Protein AF-A0A699JS81-F1 (afdb_monomer)

Secondary structure (DSSP, 8-state):
-----SEEEEETTEEEEETT---HHHHHHHHHHHHTT--THHHHHH-TTEEEEET--GGGS--SEE---SSTT-B-HHHHHHHHHHT--EE---SSS-B-HHHHHHHHHTT--

Sequence (113 aa):
RDNLCKQMSTYSKGYLVDEDRFDYMKLSFLGDIKAHYRTLRDYTKTYAHAKYYDEAKTWNERCDVAFPCASQNEIDHDDAINLVNSGCHILVEGSNMPCTPEAMDVLKRGPMF

Solvent-accessible surface area (backbone atoms only — not comparable to full-atom values): 6368 Å² total; per-residue (Å²): 142,81,94,58,60,46,64,48,73,74,54,102,53,25,27,41,36,27,82,86,38,67,49,72,68,57,51,51,50,52,48,52,32,58,76,65,75,51,58,74,72,60,50,38,76,76,38,79,69,34,47,73,43,72,81,43,78,66,38,74,50,77,37,58,63,46,66,48,54,77,40,60,53,69,32,40,50,68,42,30,50,33,29,52,74,31,54,31,36,35,64,47,79,66,29,76,58,18,50,30,74,62,11,47,56,46,39,70,70,43,89,44,90

Nearest PDB structures (foldseek):
  2bma-assembly1_B  TM=9.408E-01  e=4.495E-11  Plasmodium falciparum
  4bht-assembly1_F  TM=9.341E-01  e=6.861E-09  Escherichia coli
  3sbo-assembly1_B  TM=9.260E-01  e=1.134E-08  Escherichia coli DH5[alpha]
  4fcc-assembly1_F  TM=9.358E-01  e=3.517E-08  Escherichia coli O157:H7
  5ijz-assembly2_D  TM=9.080E-01  e=1.286E-08  Corynebacterium glutamicum ATCC 13032

InterPro domains:
  IPR006096 Glutamate/phenylalanine/leucine/valine/L-tryptophan dehydrogenase, C-terminal [PF00208] (12-109)
  IPR006096 Glutamate/phenylalanine/leucine/valine/L-tryptophan dehydrogenase, C-terminal [SM00839] (6-110)
  IPR036291 NAD(P)-binding domain superfamily [SSF51735] (10-108)
  IPR050724 Glutamate/Leucine/Phenylalanine/Valine dehydrogenases [PTHR43571] (12-109)

Radius of gyration: 14.11 Å; Cα contacts (8 Å, |Δi|>4): 195; chains: 1; bounding box: 34×31×38 Å

pLDDT: mean 78.03, std 10.97, range [38.91, 91.88]

Organism: Tanacetum cinerariifolium (NCBI:txid118510)

Structure (mmCIF, N/CA/C/O backbone):
data_AF-A0A699JS81-F1
#
_entry.id   AF-A0A699JS81-F1
#
loop_
_atom_site.group_PDB
_atom_site.id
_atom_site.type_symbol
_atom_site.label_atom_id
_atom_site.label_alt_id
_atom_site.label_comp_id
_atom_site.label_asym_id
_atom_site.label_entity_id
_atom_site.label_seq_id
_atom_site.pdbx_PDB_ins_code
_atom_site.Cartn_x
_atom_site.Cartn_y
_atom_site.Cartn_z
_atom_site.occupancy
_atom_site.B_iso_or_equiv
_atom_site.auth_seq_id
_atom_site.auth_comp_id
_atom_site.auth_asym_id
_atom_site.auth_atom_id
_atom_site.pdbx_PDB_model_num
ATOM 1 N N . ARG A 1 1 ? -8.471 -18.061 -5.746 1.00 38.91 1 ARG A N 1
ATOM 2 C CA . ARG A 1 1 ? -7.492 -18.130 -4.630 1.00 38.91 1 ARG A CA 1
ATOM 3 C C . ARG A 1 1 ? -6.208 -17.559 -5.208 1.00 38.91 1 ARG A C 1
ATOM 5 O O . ARG A 1 1 ? -5.372 -18.324 -5.654 1.00 38.91 1 ARG A O 1
ATOM 12 N N . ASP A 1 2 ? -6.115 -16.236 -5.315 1.00 39.88 2 ASP A N 1
ATOM 13 C CA . ASP A 1 2 ? -5.164 -15.576 -6.221 1.00 39.88 2 ASP A CA 1
ATOM 14 C C . ASP A 1 2 ? -4.580 -14.344 -5.524 1.00 39.88 2 ASP A C 1
ATOM 16 O O . ASP A 1 2 ? -4.828 -13.206 -5.921 1.00 39.88 2 ASP A O 1
ATOM 20 N N . ASN A 1 3 ? -3.850 -14.589 -4.433 1.00 40.84 3 ASN A N 1
ATOM 21 C CA . ASN A 1 3 ? -3.351 -13.570 -3.506 1.00 40.84 3 ASN A CA 1
ATOM 22 C C . ASN A 1 3 ? -1.915 -13.152 -3.857 1.00 40.84 3 ASN A C 1
ATOM 24 O O . ASN A 1 3 ? -0.982 -13.442 -3.114 1.00 40.84 3 ASN A O 1
ATOM 28 N N . LEU A 1 4 ? -1.726 -12.471 -4.987 1.00 49.62 4 LEU A N 1
ATOM 29 C CA . LEU A 1 4 ? -0.480 -11.746 -5.253 1.00 49.62 4 LEU A CA 1
ATOM 30 C C . LEU A 1 4 ? -0.802 -10.277 -5.487 1.00 49.62 4 LEU A C 1
ATOM 32 O O . LEU A 1 4 ? -1.616 -9.943 -6.354 1.00 49.62 4 LEU A O 1
ATOM 36 N N . CYS A 1 5 ? -0.201 -9.460 -4.625 1.00 53.31 5 CYS A N 1
ATOM 37 C CA . CYS A 1 5 ? -0.455 -8.047 -4.405 1.00 53.31 5 CYS A CA 1
ATOM 38 C C . CYS A 1 5 ? -0.450 -7.243 -5.716 1.00 53.31 5 CYS A C 1
ATOM 40 O O . CYS A 1 5 ? 0.483 -7.356 -6.511 1.00 53.31 5 CYS A O 1
ATOM 42 N N . LYS A 1 6 ? -1.487 -6.428 -5.936 1.00 61.19 6 LYS A N 1
ATOM 43 C CA . LYS A 1 6 ? -1.594 -5.513 -7.090 1.00 61.19 6 LYS A CA 1
ATOM 44 C C . LYS A 1 6 ? -0.948 -4.149 -6.836 1.00 61.19 6 LYS A C 1
ATOM 46 O O . LYS A 1 6 ? -0.836 -3.337 -7.748 1.00 61.19 6 LYS A O 1
ATOM 51 N N . GLN A 1 7 ? -0.561 -3.876 -5.594 1.00 59.72 7 GLN A N 1
ATOM 52 C CA . GLN A 1 7 ? -0.219 -2.536 -5.143 1.00 59.72 7 GLN A CA 1
ATOM 53 C C . GLN A 1 7 ? 1.006 -2.564 -4.236 1.00 59.72 7 GLN A C 1
ATOM 55 O O . GLN A 1 7 ? 1.167 -3.462 -3.415 1.00 59.72 7 GLN A O 1
ATOM 60 N N . MET A 1 8 ? 1.879 -1.574 -4.386 1.00 61.06 8 MET A N 1
ATOM 61 C CA . MET A 1 8 ? 3.080 -1.446 -3.572 1.00 61.06 8 MET A CA 1
ATOM 62 C C . MET A 1 8 ? 3.310 0.031 -3.219 1.00 61.06 8 MET A C 1
ATOM 64 O O . MET A 1 8 ? 3.564 0.848 -4.110 1.00 61.06 8 MET A O 1
ATOM 68 N N . SER A 1 9 ? 3.247 0.384 -1.927 1.00 58.56 9 SER A N 1
ATOM 69 C CA . SER A 1 9 ? 3.809 1.646 -1.417 1.00 58.56 9 SER A CA 1
ATOM 70 C C . SER A 1 9 ? 5.298 1.430 -1.167 1.00 58.56 9 SER A C 1
ATOM 72 O O . SER A 1 9 ? 5.693 0.471 -0.512 1.00 58.56 9 SER A O 1
ATOM 74 N N . THR A 1 10 ? 6.166 2.267 -1.738 1.00 55.69 10 THR A N 1
ATOM 75 C CA . THR A 1 10 ? 7.622 2.118 -1.519 1.00 55.69 10 THR A CA 1
ATOM 76 C C . THR A 1 10 ? 8.374 3.424 -1.296 1.00 55.69 10 THR A C 1
ATOM 78 O O . THR A 1 10 ? 9.550 3.358 -0.941 1.00 55.69 10 THR A O 1
ATOM 81 N N . TYR A 1 11 ? 7.752 4.602 -1.453 1.00 57.62 11 TYR A N 1
ATOM 82 C CA . TYR A 1 11 ? 8.473 5.873 -1.336 1.00 57.62 11 TYR A CA 1
ATOM 83 C C . TYR A 1 11 ? 7.650 7.011 -0.734 1.00 57.62 11 TYR A C 1
ATOM 85 O O . TYR A 1 11 ? 6.434 7.076 -0.870 1.00 57.62 11 TYR A O 1
ATOM 93 N N . SER A 1 12 ? 8.369 7.960 -0.131 1.00 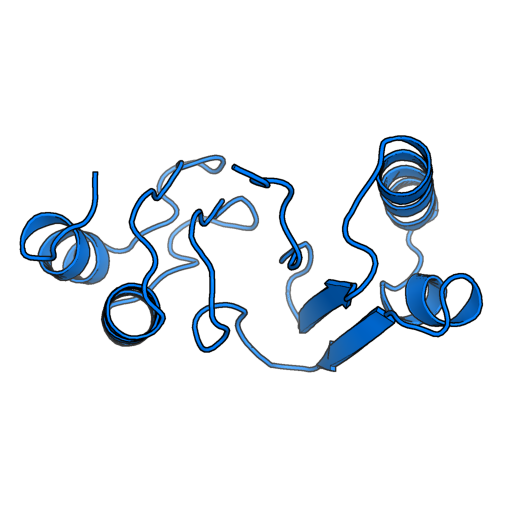57.59 12 SER A N 1
ATOM 94 C CA . SER A 1 12 ? 7.884 9.119 0.632 1.00 57.59 12 SER A CA 1
ATOM 95 C C . SER A 1 12 ? 6.962 10.100 -0.108 1.00 57.59 12 SER A C 1
ATOM 97 O O . SER A 1 12 ? 6.570 11.103 0.482 1.00 57.59 12 SER A O 1
ATOM 99 N N . LYS A 1 13 ? 6.646 9.866 -1.389 1.00 65.88 13 LYS A N 1
ATOM 100 C CA . LYS A 1 13 ? 5.858 10.783 -2.228 1.00 65.88 13 LYS A CA 1
ATOM 101 C C . LYS A 1 13 ? 4.833 10.106 -3.140 1.00 65.88 13 LYS A C 1
ATOM 103 O O . LYS A 1 13 ? 4.236 10.806 -3.940 1.00 65.88 13 LYS A O 1
ATOM 108 N N . GLY A 1 14 ? 4.615 8.793 -3.075 1.00 74.75 14 GLY A N 1
ATOM 109 C CA . GLY A 1 14 ? 3.626 8.154 -3.948 1.00 74.75 14 GLY A CA 1
ATOM 110 C C . GLY A 1 14 ? 3.694 6.634 -3.974 1.00 74.75 14 GLY A C 1
ATOM 111 O O . GLY A 1 14 ? 4.540 6.017 -3.319 1.00 74.75 14 GLY A O 1
ATOM 112 N N . TYR A 1 15 ? 2.812 6.025 -4.765 1.00 79.25 15 TYR A N 1
ATOM 113 C CA . TYR A 1 15 ? 2.692 4.571 -4.859 1.00 79.25 15 TYR A CA 1
ATOM 114 C C . TYR A 1 15 ? 2.526 4.054 -6.281 1.00 79.25 15 TYR A C 1
ATOM 116 O O . TYR A 1 15 ? 2.189 4.790 -7.209 1.00 79.25 15 TYR A O 1
ATOM 124 N N . LEU A 1 16 ? 2.786 2.758 -6.442 1.00 78.94 16 LEU A N 1
ATOM 125 C CA . LEU A 1 16 ? 2.714 2.054 -7.712 1.00 78.94 16 LEU A CA 1
ATOM 126 C C . LEU A 1 16 ? 1.610 0.990 -7.657 1.00 78.94 16 LEU A C 1
ATOM 128 O O . LEU A 1 16 ? 1.557 0.182 -6.727 1.00 78.94 16 LEU A O 1
ATOM 132 N N . VAL A 1 17 ? 0.756 0.978 -8.676 1.00 80.38 17 VAL A N 1
ATOM 133 C CA . VAL A 1 17 ? -0.221 -0.086 -8.935 1.00 80.38 17 VAL A CA 1
ATOM 134 C C . VAL A 1 17 ? 0.189 -0.794 -10.208 1.00 80.38 17 VAL A C 1
ATOM 136 O O . VAL A 1 17 ? 0.468 -0.142 -11.211 1.00 80.38 17 VAL A O 1
ATOM 139 N N . ASP A 1 18 ? 0.208 -2.116 -10.177 1.00 81.38 18 ASP A N 1
ATOM 140 C CA . ASP A 1 18 ? 0.487 -2.946 -11.339 1.00 81.38 18 ASP A CA 1
ATOM 141 C C . ASP A 1 18 ? -0.656 -3.953 -11.506 1.00 81.38 18 ASP A C 1
ATOM 143 O O . ASP A 1 18 ? -0.830 -4.868 -10.693 1.00 81.38 18 ASP A O 1
ATOM 147 N N . GLU A 1 19 ? -1.473 -3.753 -12.545 1.00 78.00 19 GLU A N 1
ATOM 148 C CA . GLU A 1 19 ? -2.632 -4.608 -12.833 1.00 78.00 19 GLU A CA 1
ATOM 149 C C . GLU A 1 19 ? -2.212 -6.051 -13.152 1.00 78.00 19 GLU A C 1
ATOM 151 O O . GLU A 1 19 ? -2.934 -6.993 -12.807 1.00 78.00 19 GLU A O 1
ATOM 156 N N . ASP A 1 20 ? -1.007 -6.226 -13.703 1.00 80.12 20 ASP A N 1
ATOM 157 C CA . ASP A 1 20 ? -0.416 -7.525 -14.030 1.00 80.12 20 ASP A CA 1
ATOM 158 C C . ASP A 1 20 ? 0.188 -8.223 -12.797 1.00 80.12 20 ASP A C 1
ATOM 160 O O . ASP A 1 20 ? 0.698 -9.338 -12.913 1.00 80.12 20 ASP A O 1
ATOM 164 N N . ARG A 1 21 ? 0.099 -7.598 -11.610 1.00 73.44 21 ARG A N 1
ATOM 165 C CA . ARG A 1 21 ? 0.660 -8.051 -10.324 1.00 73.44 21 ARG A CA 1
ATOM 166 C C . ARG A 1 21 ? 2.192 -8.047 -10.300 1.00 73.44 21 ARG A C 1
ATOM 168 O O . ARG A 1 21 ? 2.864 -8.003 -11.332 1.00 73.44 21 ARG A O 1
ATOM 175 N N . PHE A 1 22 ? 2.748 -8.102 -9.091 1.00 73.50 22 PHE A N 1
ATOM 176 C CA . PHE A 1 22 ? 4.192 -8.204 -8.884 1.00 73.50 22 PHE A CA 1
ATOM 177 C C . PHE A 1 22 ? 4.658 -9.664 -8.887 1.00 73.50 22 PHE A C 1
ATOM 179 O O . PHE A 1 22 ? 4.165 -10.488 -8.116 1.00 73.50 22 PHE A O 1
ATOM 186 N N . ASP A 1 23 ? 5.644 -9.959 -9.732 1.00 78.94 23 ASP A N 1
ATOM 187 C CA . ASP A 1 23 ? 6.405 -11.207 -9.731 1.00 78.94 23 ASP A CA 1
ATOM 188 C C . ASP A 1 23 ? 7.851 -10.962 -9.263 1.00 78.94 23 ASP A C 1
ATOM 190 O O . ASP A 1 23 ? 8.257 -9.834 -8.969 1.00 78.94 23 ASP A O 1
ATOM 194 N N . TYR A 1 24 ? 8.653 -12.024 -9.196 1.00 77.88 24 TYR A N 1
ATOM 195 C CA . TYR A 1 24 ? 10.046 -11.925 -8.761 1.00 77.88 24 TYR A CA 1
ATOM 196 C C . TYR A 1 24 ? 10.897 -10.992 -9.643 1.00 77.88 24 TYR A C 1
ATOM 198 O O . TYR A 1 24 ? 11.740 -10.260 -9.126 1.00 77.88 24 TYR A O 1
ATOM 206 N N . MET A 1 25 ? 10.663 -10.968 -10.958 1.00 82.56 25 MET A N 1
ATOM 207 C CA . MET A 1 25 ? 11.430 -10.140 -11.895 1.00 82.56 25 MET A CA 1
ATOM 208 C C . MET A 1 25 ? 11.097 -8.657 -11.722 1.00 82.56 25 MET A C 1
ATOM 210 O O . MET A 1 25 ? 11.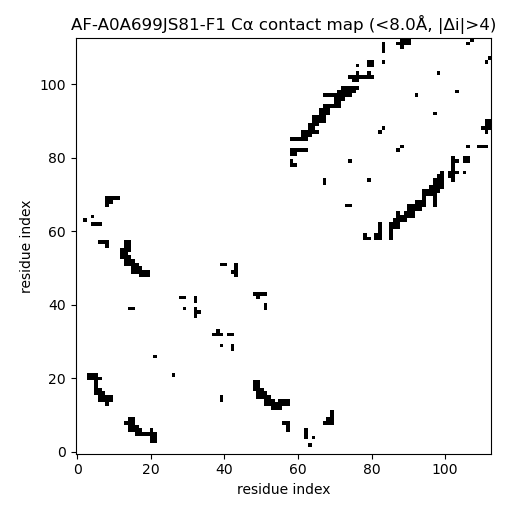994 -7.812 -11.686 1.00 82.56 25 MET A O 1
ATOM 214 N N . LYS A 1 26 ? 9.815 -8.337 -11.539 1.00 82.62 26 LYS A N 1
ATOM 215 C CA . LYS A 1 26 ? 9.319 -6.994 -11.227 1.00 82.62 26 LYS A CA 1
ATOM 216 C C . LYS A 1 26 ? 9.845 -6.490 -9.886 1.00 82.62 26 LYS A C 1
ATOM 218 O O . LYS A 1 26 ? 10.282 -5.344 -9.795 1.00 82.62 26 LYS A O 1
ATOM 223 N N . LEU A 1 27 ? 9.864 -7.349 -8.864 1.00 80.00 27 LEU A N 1
ATOM 224 C CA . LEU A 1 27 ? 10.444 -7.030 -7.556 1.00 80.00 27 LEU A CA 1
ATOM 225 C C . LEU A 1 27 ? 11.960 -6.807 -7.639 1.00 80.00 27 LEU A C 1
ATOM 227 O O . LEU A 1 27 ? 12.465 -5.853 -7.051 1.00 80.00 27 LEU A O 1
ATOM 231 N N . SER A 1 28 ? 12.681 -7.627 -8.410 1.00 81.94 28 SER A N 1
ATOM 232 C CA . SER A 1 28 ? 14.111 -7.417 -8.670 1.00 81.94 28 SER A CA 1
ATOM 233 C C . SER A 1 28 ? 14.355 -6.076 -9.360 1.00 81.94 28 SER A C 1
ATOM 235 O O . SER A 1 28 ? 15.234 -5.322 -8.951 1.00 81.94 28 SER A O 1
ATOM 237 N N . PHE A 1 29 ? 13.530 -5.726 -10.350 1.00 85.00 29 PHE A N 1
ATOM 238 C CA . PHE A 1 29 ? 13.632 -4.447 -11.047 1.00 85.00 29 PHE A CA 1
ATOM 239 C C . PHE A 1 29 ? 13.335 -3.246 -10.136 1.00 85.00 29 PHE A C 1
ATOM 241 O O . PHE A 1 29 ? 14.017 -2.224 -10.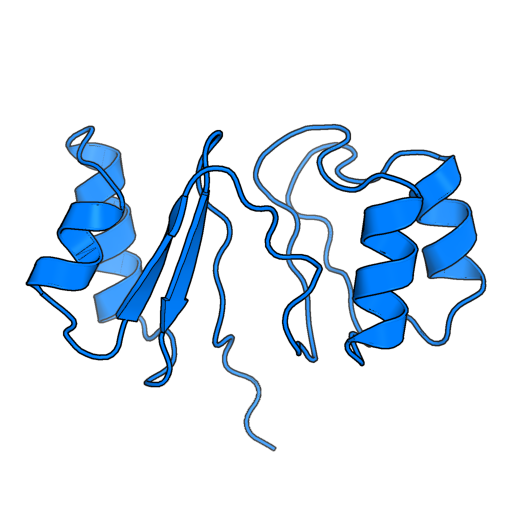217 1.00 85.00 29 PHE A O 1
ATOM 248 N N . LEU A 1 30 ? 12.363 -3.366 -9.227 1.00 81.94 30 LEU A N 1
ATOM 249 C CA . LEU A 1 30 ? 12.131 -2.384 -8.161 1.00 81.94 30 LEU A CA 1
ATOM 250 C C . LEU A 1 30 ? 13.361 -2.238 -7.252 1.00 81.94 30 LEU A C 1
ATOM 252 O O . LEU A 1 30 ? 13.746 -1.117 -6.911 1.00 81.94 30 LEU A O 1
ATOM 256 N N . GLY A 1 31 ? 14.011 -3.354 -6.912 1.00 81.62 31 GLY A N 1
ATOM 257 C CA . GLY A 1 31 ? 15.295 -3.371 -6.212 1.00 81.62 31 GLY A CA 1
ATOM 258 C C . GLY A 1 31 ? 16.381 -2.600 -6.966 1.00 81.62 31 GLY A C 1
ATOM 259 O O . GLY A 1 31 ? 17.053 -1.758 -6.372 1.00 81.62 31 GLY A O 1
ATOM 260 N N . ASP A 1 32 ? 16.493 -2.794 -8.280 1.00 86.94 32 ASP A N 1
ATOM 261 C CA . ASP A 1 32 ? 17.454 -2.082 -9.129 1.00 86.94 32 ASP A CA 1
ATOM 262 C C . ASP A 1 32 ? 17.137 -0.591 -9.266 1.00 86.94 32 ASP A C 1
ATOM 264 O O . ASP A 1 32 ? 18.048 0.235 -9.352 1.00 86.94 32 ASP A O 1
ATOM 268 N N . ILE A 1 33 ? 15.859 -0.206 -9.326 1.00 85.31 33 ILE A N 1
ATOM 269 C CA . ILE A 1 33 ? 15.442 1.203 -9.285 1.00 85.31 33 ILE A CA 1
ATOM 270 C C . ILE A 1 33 ? 15.953 1.837 -7.988 1.00 85.31 33 ILE A C 1
ATOM 272 O O . ILE A 1 33 ? 16.611 2.879 -8.038 1.00 85.31 33 ILE A O 1
ATOM 276 N N . LYS A 1 34 ? 15.735 1.166 -6.851 1.00 79.38 34 LYS A N 1
ATOM 277 C CA . LYS A 1 34 ? 16.172 1.626 -5.530 1.00 79.38 34 LYS A CA 1
ATOM 278 C C . LYS A 1 34 ? 17.692 1.694 -5.398 1.00 79.38 34 LYS A C 1
ATOM 280 O O . LYS A 1 34 ? 18.207 2.705 -4.929 1.00 79.38 34 LYS A O 1
ATOM 285 N N . ALA A 1 35 ? 18.407 0.660 -5.838 1.00 84.50 35 ALA A N 1
ATOM 286 C CA . ALA A 1 35 ? 19.866 0.580 -5.760 1.00 84.50 35 ALA A CA 1
ATOM 287 C C . ALA A 1 35 ? 20.568 1.690 -6.561 1.00 84.50 35 ALA A C 1
ATOM 289 O O . ALA A 1 35 ? 21.652 2.132 -6.187 1.00 84.50 35 ALA A O 1
ATOM 290 N N . HIS A 1 36 ? 19.930 2.170 -7.631 1.00 87.12 36 HIS A N 1
ATOM 291 C CA . HIS A 1 36 ? 20.458 3.224 -8.498 1.00 87.12 36 HIS A CA 1
ATOM 292 C C . HIS A 1 36 ? 19.823 4.602 -8.244 1.00 87.12 36 HIS A C 1
ATOM 294 O O . HIS A 1 36 ? 19.964 5.488 -9.084 1.00 87.12 36 HIS A O 1
ATOM 300 N N . TYR A 1 37 ? 19.118 4.793 -7.120 1.00 81.31 37 TYR A N 1
ATOM 301 C CA . TYR A 1 37 ? 18.454 6.055 -6.750 1.00 81.31 37 TYR A CA 1
ATOM 302 C C . TYR A 1 37 ? 17.531 6.622 -7.848 1.00 81.31 37 TYR A C 1
ATOM 304 O O . TYR A 1 37 ? 17.379 7.836 -7.994 1.00 81.31 37 TYR A O 1
ATOM 312 N N . ARG A 1 38 ? 16.918 5.734 -8.637 1.00 83.94 38 ARG A N 1
ATOM 313 C CA . ARG A 1 38 ? 15.950 6.078 -9.683 1.00 83.94 38 ARG A CA 1
ATOM 314 C C . ARG A 1 38 ? 14.553 6.256 -9.094 1.00 83.94 38 ARG A C 1
ATOM 316 O O . ARG A 1 38 ? 14.286 5.895 -7.949 1.00 83.94 38 ARG A O 1
ATOM 323 N N . THR A 1 39 ? 13.650 6.822 -9.886 1.00 82.38 39 THR A N 1
ATOM 324 C CA . THR A 1 39 ? 12.275 7.095 -9.450 1.00 82.38 39 THR A CA 1
ATOM 325 C C . THR A 1 39 ? 11.353 5.922 -9.770 1.00 82.38 39 THR A C 1
ATOM 327 O O . THR A 1 39 ? 11.559 5.216 -10.753 1.00 82.38 39 THR A O 1
ATOM 330 N N . LEU A 1 40 ? 10.269 5.741 -9.008 1.00 79.12 40 LEU A N 1
ATOM 331 C CA . LEU A 1 40 ? 9.239 4.746 -9.349 1.00 79.12 40 LEU A CA 1
ATOM 332 C C . LEU A 1 40 ? 8.576 5.009 -10.709 1.00 79.12 40 LEU A C 1
ATOM 334 O O . LEU A 1 40 ? 8.103 4.074 -11.347 1.00 79.12 40 LEU A O 1
ATOM 338 N N . ARG A 1 41 ? 8.594 6.254 -11.203 1.00 82.56 41 ARG A N 1
ATOM 339 C CA . ARG A 1 41 ? 8.156 6.585 -12.570 1.00 82.56 41 ARG A CA 1
ATOM 340 C C . ARG A 1 41 ? 8.992 5.871 -13.636 1.00 82.56 41 ARG A C 1
ATOM 342 O O . ARG A 1 41 ? 8.529 5.700 -14.756 1.00 82.56 41 ARG A O 1
ATOM 349 N N . ASP A 1 42 ? 10.208 5.434 -13.314 1.00 85.75 42 ASP A N 1
ATOM 350 C CA . ASP A 1 42 ? 11.011 4.619 -14.225 1.00 85.75 42 ASP A CA 1
ATOM 351 C C . ASP A 1 42 ? 10.466 3.189 -14.351 1.00 85.75 42 ASP A C 1
ATOM 353 O O . ASP A 1 42 ? 10.687 2.549 -15.376 1.00 85.75 42 ASP A O 1
ATOM 357 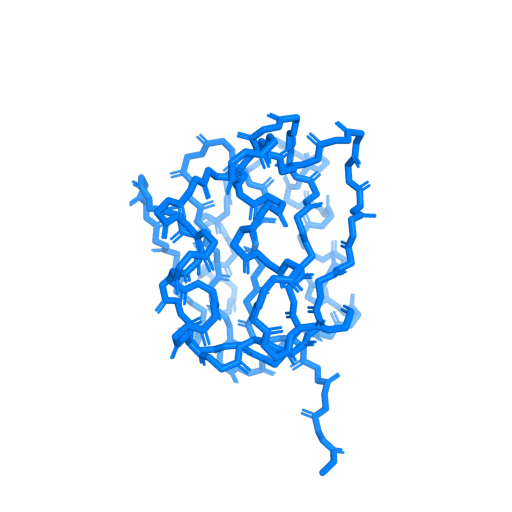N N . TYR A 1 43 ? 9.684 2.710 -13.374 1.00 85.94 43 TYR A N 1
ATOM 358 C CA . TYR A 1 43 ? 8.989 1.425 -13.464 1.00 85.94 43 TYR A CA 1
ATOM 359 C C . TYR A 1 43 ? 7.946 1.416 -14.583 1.00 85.94 43 TYR A C 1
ATOM 361 O O . TYR A 1 43 ? 7.893 0.476 -15.376 1.00 85.94 43 TYR A O 1
ATOM 369 N N . THR A 1 44 ? 7.158 2.488 -14.697 1.00 86.69 44 THR A N 1
ATOM 370 C CA . THR A 1 44 ? 6.080 2.592 -15.696 1.00 86.69 44 THR A CA 1
ATOM 371 C C . THR A 1 44 ? 6.604 2.719 -17.130 1.00 86.69 44 THR A C 1
ATOM 373 O O . THR A 1 44 ? 5.862 2.484 -18.079 1.00 86.69 44 THR A O 1
ATOM 376 N N . LYS A 1 45 ? 7.895 3.040 -17.311 1.00 89.00 45 LYS A N 1
ATOM 377 C CA . LYS A 1 45 ? 8.565 3.011 -18.624 1.00 89.00 45 LYS A CA 1
ATOM 378 C C . LYS A 1 45 ? 8.813 1.586 -19.120 1.00 89.00 45 LYS A C 1
ATOM 380 O O . LYS A 1 45 ? 8.851 1.369 -20.327 1.00 89.00 45 LYS A O 1
ATOM 385 N N . THR A 1 46 ? 8.998 0.640 -18.201 1.00 88.31 46 THR A N 1
ATOM 386 C CA . THR A 1 46 ? 9.230 -0.778 -18.510 1.00 88.31 46 THR A CA 1
ATOM 387 C C . THR A 1 46 ? 7.920 -1.560 -18.533 1.00 88.31 46 THR A C 1
ATOM 389 O O . THR A 1 46 ? 7.714 -2.389 -19.416 1.00 88.31 46 THR A O 1
ATOM 392 N N . TYR A 1 47 ? 7.021 -1.284 -17.586 1.00 86.56 47 TYR A N 1
ATOM 393 C CA . TYR A 1 47 ? 5.750 -1.989 -17.428 1.00 86.56 47 TYR A CA 1
ATOM 394 C C . TYR A 1 47 ? 4.581 -1.044 -17.719 1.00 86.56 47 TYR A C 1
ATOM 396 O O . TYR A 1 47 ? 4.167 -0.266 -16.863 1.00 86.56 47 TYR A O 1
ATOM 404 N N . ALA A 1 48 ? 4.045 -1.118 -18.940 1.00 86.31 48 ALA A N 1
ATOM 405 C CA . ALA A 1 48 ? 3.022 -0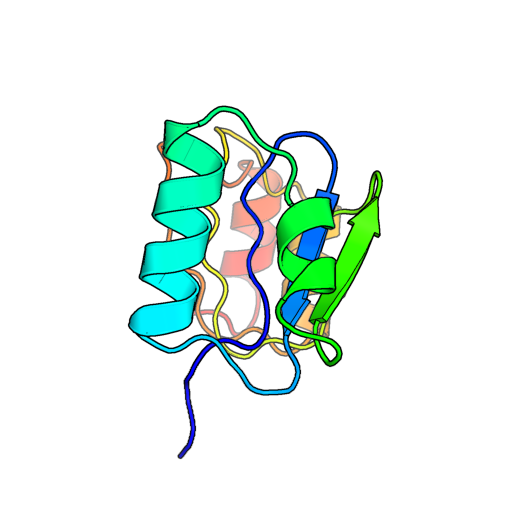.193 -19.438 1.00 86.31 48 ALA A CA 1
ATOM 406 C C . ALA A 1 48 ? 1.668 -0.290 -18.706 1.00 86.31 48 ALA A C 1
ATOM 408 O O . ALA A 1 48 ? 0.916 0.682 -18.676 1.00 86.31 48 ALA A O 1
ATOM 409 N N . HIS A 1 49 ? 1.365 -1.443 -18.101 1.00 85.19 49 HIS A N 1
ATOM 410 C CA . HIS A 1 49 ? 0.160 -1.652 -17.289 1.00 85.19 49 HIS A CA 1
ATOM 411 C C . HIS A 1 49 ? 0.294 -1.120 -15.855 1.00 85.19 49 HIS A C 1
ATOM 413 O O . HIS A 1 49 ? -0.670 -1.150 -15.088 1.00 85.19 49 HIS A O 1
ATOM 419 N N . ALA A 1 50 ? 1.471 -0.606 -15.490 1.00 83.69 50 ALA A N 1
ATOM 420 C CA . ALA A 1 50 ? 1.705 -0.032 -14.182 1.00 83.69 50 ALA A CA 1
ATOM 421 C C . ALA A 1 50 ? 1.405 1.469 -14.160 1.00 83.69 50 ALA A C 1
ATOM 423 O O . ALA A 1 50 ? 1.780 2.225 -15.060 1.00 83.69 50 ALA A O 1
ATOM 424 N N . LYS A 1 51 ? 0.760 1.913 -13.086 1.00 83.94 51 LYS A N 1
ATOM 425 C CA . LYS A 1 51 ? 0.384 3.305 -12.845 1.00 83.94 51 LYS A CA 1
ATOM 426 C C . LYS A 1 51 ? 1.062 3.794 -11.576 1.00 83.94 51 LYS A C 1
ATOM 428 O O . LYS A 1 51 ? 0.976 3.157 -10.529 1.00 83.94 51 LYS A O 1
ATOM 433 N N . TYR A 1 52 ? 1.740 4.931 -11.685 1.00 83.62 52 TYR A N 1
ATOM 434 C CA . TYR A 1 52 ? 2.311 5.635 -10.544 1.00 83.62 52 TYR A CA 1
ATOM 435 C C . TYR A 1 52 ? 1.387 6.786 -10.148 1.00 83.62 52 TYR A C 1
ATOM 437 O O . TYR A 1 52 ? 1.030 7.610 -10.993 1.00 83.62 52 TYR A O 1
ATOM 445 N N . TYR A 1 53 ? 1.037 6.841 -8.869 1.00 82.31 53 TYR A N 1
ATOM 446 C CA . TYR A 1 53 ? 0.205 7.876 -8.271 1.00 82.31 53 TYR A CA 1
ATOM 447 C C . TYR A 1 53 ? 1.082 8.744 -7.373 1.00 82.31 53 TYR A C 1
ATOM 449 O O . TYR A 1 53 ? 1.665 8.257 -6.403 1.00 82.31 53 TYR A O 1
ATOM 457 N N . ASP A 1 54 ? 1.205 10.018 -7.738 1.00 81.81 54 ASP A N 1
ATOM 458 C CA . ASP A 1 54 ? 2.042 10.990 -7.036 1.00 81.81 54 ASP A CA 1
ATOM 459 C C . ASP A 1 54 ? 1.267 11.666 -5.903 1.00 81.81 54 ASP A C 1
ATOM 461 O O . ASP A 1 54 ? 0.062 11.877 -6.019 1.00 81.81 54 ASP A O 1
ATOM 465 N N . GLU A 1 55 ? 1.971 11.989 -4.822 1.00 76.25 55 GLU A N 1
ATOM 466 C CA . GLU A 1 55 ? 1.476 12.630 -3.593 1.00 76.25 55 GLU A CA 1
ATOM 467 C C . GLU A 1 55 ? 0.225 11.975 -2.989 1.00 76.25 55 GLU A C 1
ATOM 469 O O . GLU A 1 55 ? -0.545 12.598 -2.261 1.00 76.25 55 GLU A O 1
ATOM 474 N N . ALA A 1 56 ? 0.037 10.687 -3.270 1.00 71.94 56 ALA A N 1
ATOM 475 C CA . ALA A 1 56 ? -1.105 9.916 -2.822 1.00 71.94 56 ALA A CA 1
ATOM 476 C C . ALA A 1 56 ? -0.662 8.780 -1.895 1.00 71.94 56 ALA A C 1
ATOM 478 O O . ALA A 1 56 ? 0.409 8.192 -2.066 1.00 71.94 56 ALA A O 1
ATOM 479 N N . LYS A 1 57 ? -1.515 8.459 -0.921 1.00 69.06 57 LYS A N 1
ATOM 480 C CA . LYS A 1 57 ? -1.377 7.271 -0.074 1.00 69.06 57 LYS A CA 1
ATOM 481 C C . LYS A 1 57 ? -2.067 6.074 -0.732 1.00 69.06 57 LYS A C 1
ATOM 483 O O . LYS A 1 57 ? -3.043 6.231 -1.463 1.00 69.06 57 LYS A O 1
ATOM 488 N N . THR A 1 58 ? -1.573 4.872 -0.454 1.00 71.56 58 THR A N 1
ATOM 489 C CA . THR A 1 58 ? -2.076 3.610 -1.027 1.00 71.56 58 THR A CA 1
ATOM 490 C C . THR A 1 58 ? -3.446 3.182 -0.518 1.00 71.56 58 THR A C 1
ATOM 492 O O . THR A 1 58 ? -4.121 2.382 -1.158 1.00 71.56 58 THR A O 1
ATOM 495 N N . TRP A 1 59 ? -3.862 3.693 0.633 1.00 75.88 59 TRP A N 1
ATOM 496 C CA . TRP A 1 59 ? -4.895 3.091 1.480 1.00 75.88 59 TRP A CA 1
ATOM 497 C C . TRP A 1 59 ? -6.331 3.197 0.950 1.00 75.88 59 TRP A C 1
ATOM 499 O O . TRP A 1 59 ? -7.231 2.568 1.496 1.00 75.88 59 TRP A O 1
ATOM 509 N N . ASN A 1 60 ? -6.538 3.942 -0.138 1.00 73.12 60 ASN A N 1
ATOM 510 C CA . ASN A 1 60 ? -7.841 4.092 -0.793 1.00 73.12 60 ASN A CA 1
ATOM 511 C C . ASN A 1 60 ? -8.132 3.011 -1.841 1.00 73.12 60 ASN A C 1
ATOM 513 O O . ASN A 1 60 ? -9.259 2.905 -2.324 1.00 73.12 60 ASN A O 1
ATOM 517 N N . GLU A 1 61 ? -7.126 2.231 -2.227 1.00 75.06 61 GLU A N 1
ATOM 518 C CA . GLU A 1 61 ? -7.277 1.211 -3.256 1.00 75.06 61 GLU A CA 1
ATOM 51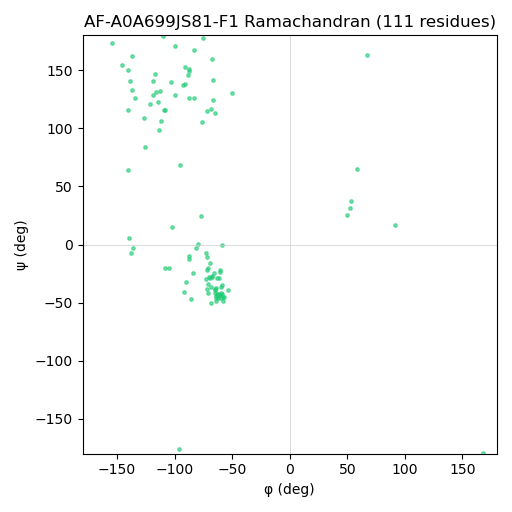9 C C . GLU A 1 61 ? -7.755 -0.114 -2.666 1.00 75.06 61 GLU A C 1
ATOM 521 O O . GLU A 1 61 ? -7.456 -0.480 -1.526 1.00 75.06 61 GLU A O 1
ATOM 526 N N . ARG A 1 62 ? -8.507 -0.860 -3.477 1.00 75.38 62 ARG A N 1
ATOM 527 C CA . ARG A 1 62 ? -9.063 -2.154 -3.080 1.00 75.38 62 ARG A CA 1
ATOM 528 C C . ARG A 1 62 ? -7.943 -3.183 -2.919 1.00 75.38 62 ARG A C 1
ATOM 530 O O . ARG A 1 62 ? -7.297 -3.546 -3.905 1.00 75.38 62 ARG A O 1
ATOM 537 N N . CYS A 1 63 ? -7.749 -3.696 -1.709 1.00 71.75 63 CYS A N 1
ATOM 538 C CA . CYS A 1 63 ? -6.734 -4.703 -1.413 1.00 71.75 63 CYS A CA 1
ATOM 539 C C . CYS A 1 63 ? -7.267 -5.753 -0.432 1.00 71.75 63 CYS A C 1
ATOM 541 O O . CYS A 1 63 ? -8.121 -5.455 0.389 1.00 71.75 63 CYS A O 1
ATOM 543 N N . ASP A 1 64 ? -6.772 -6.989 -0.530 1.00 67.00 64 ASP A N 1
ATOM 544 C CA . ASP A 1 64 ? -7.090 -8.055 0.434 1.00 67.00 64 ASP A CA 1
ATOM 545 C C . ASP A 1 64 ? -6.089 -8.069 1.605 1.00 67.00 64 ASP A C 1
ATOM 547 O O . ASP A 1 64 ? -6.432 -8.432 2.733 1.00 67.00 64 ASP A O 1
ATOM 551 N N . VAL A 1 65 ? -4.839 -7.685 1.315 1.00 68.00 65 VAL A N 1
ATOM 552 C CA . VAL A 1 65 ? -3.705 -7.678 2.244 1.00 68.00 65 VAL A CA 1
ATOM 553 C C . VAL A 1 65 ? -2.910 -6.389 2.059 1.00 68.00 65 VAL A C 1
ATOM 555 O O . VAL A 1 65 ? -2.567 -6.041 0.925 1.00 68.00 65 VAL A O 1
ATOM 558 N N . ALA A 1 66 ? -2.572 -5.721 3.159 1.00 76.81 66 ALA A N 1
ATOM 559 C CA . ALA A 1 66 ? -1.755 -4.514 3.178 1.00 76.81 66 ALA A CA 1
ATOM 560 C C . ALA A 1 66 ? -0.456 -4.727 3.972 1.00 76.81 66 ALA A C 1
ATOM 562 O O . ALA A 1 66 ? -0.441 -5.379 5.016 1.00 76.81 66 ALA A O 1
ATOM 563 N N . PHE A 1 67 ? 0.642 -4.164 3.463 1.00 78.44 67 PHE A N 1
ATOM 564 C CA . PHE A 1 67 ? 1.985 -4.276 4.041 1.00 78.44 67 PHE A CA 1
ATOM 565 C C . PHE A 1 67 ? 2.583 -2.880 4.263 1.00 78.44 67 PHE A C 1
ATOM 567 O O . PHE A 1 67 ? 3.305 -2.386 3.393 1.00 78.44 67 PHE A O 1
ATOM 574 N N . PRO A 1 68 ? 2.273 -2.205 5.381 1.00 78.19 68 PRO A N 1
ATOM 575 C CA . PRO A 1 68 ? 2.899 -0.932 5.701 1.00 78.19 68 PRO A CA 1
ATOM 576 C C . PRO A 1 68 ? 4.360 -1.147 6.107 1.00 78.19 68 PRO A C 1
ATOM 578 O O . PRO A 1 68 ? 4.677 -1.793 7.112 1.00 78.19 68 PRO A O 1
ATOM 581 N N . CYS A 1 69 ? 5.255 -0.616 5.279 1.00 77.06 69 CYS A N 1
ATOM 582 C CA . CYS A 1 69 ? 6.691 -0.878 5.339 1.00 77.06 69 CYS A CA 1
ATOM 583 C C . CYS A 1 69 ? 7.542 0.390 5.169 1.00 77.06 69 CYS A C 1
ATOM 585 O O . CYS A 1 69 ? 8.770 0.288 5.211 1.00 77.06 69 CYS A O 1
ATOM 587 N N . ALA A 1 70 ? 6.951 1.566 4.927 1.00 73.81 70 ALA A N 1
ATOM 588 C CA . ALA A 1 70 ? 7.709 2.745 4.518 1.00 73.81 70 ALA A CA 1
ATOM 589 C C . ALA A 1 70 ? 8.269 3.526 5.713 1.00 73.81 70 ALA A C 1
ATOM 591 O O . ALA A 1 70 ? 9.449 3.880 5.711 1.00 73.81 70 ALA A O 1
ATOM 592 N N . SER A 1 71 ? 7.455 3.791 6.737 1.00 75.69 71 SER A N 1
ATOM 593 C CA . SER A 1 71 ? 7.874 4.573 7.908 1.00 75.69 71 SER A CA 1
ATOM 594 C C . SER A 1 71 ? 7.072 4.244 9.167 1.00 75.69 71 SER A C 1
ATOM 596 O O . SER A 1 71 ? 6.104 3.488 9.126 1.00 75.69 71 SER A O 1
ATOM 598 N N . GLN A 1 72 ? 7.498 4.813 10.298 1.00 81.50 72 GLN A N 1
ATOM 599 C CA . GLN A 1 72 ? 6.684 4.872 11.511 1.00 81.50 72 GLN A CA 1
ATOM 600 C C . GLN A 1 72 ? 5.470 5.784 11.263 1.00 81.50 72 GLN A C 1
ATOM 602 O O . GLN A 1 72 ? 5.629 6.822 10.616 1.00 81.50 72 GLN A O 1
ATOM 607 N N . ASN A 1 73 ? 4.296 5.425 11.792 1.00 84.50 73 ASN A N 1
ATOM 608 C CA . ASN A 1 73 ? 3.046 6.193 11.662 1.00 84.50 73 ASN A CA 1
ATOM 609 C C . ASN A 1 73 ? 2.664 6.534 10.200 1.00 84.50 73 ASN A C 1
ATOM 611 O O . ASN A 1 73 ? 2.188 7.630 9.914 1.00 84.50 73 ASN A O 1
ATOM 615 N N . GLU A 1 74 ? 2.911 5.613 9.266 1.00 81.25 74 GLU A N 1
ATOM 616 C CA . GLU A 1 74 ? 2.505 5.716 7.855 1.00 81.25 74 GLU A CA 1
ATOM 617 C C . GLU A 1 74 ? 0.981 5.603 7.668 1.00 81.25 74 GLU A C 1
ATOM 619 O O . GLU A 1 74 ? 0.441 6.165 6.713 1.00 81.25 74 GLU A O 1
ATOM 624 N N . ILE A 1 75 ? 0.301 4.884 8.569 1.00 86.44 75 ILE A N 1
ATOM 625 C CA . ILE A 1 75 ? -1.156 4.717 8.588 1.00 86.44 75 ILE A CA 1
ATOM 626 C C . ILE A 1 75 ? -1.725 5.505 9.768 1.00 86.44 75 ILE A C 1
ATOM 628 O O . ILE A 1 75 ? -1.452 5.178 10.927 1.00 86.44 75 ILE A O 1
ATOM 632 N N . ASP A 1 76 ? -2.532 6.518 9.463 1.00 90.19 76 ASP A N 1
ATOM 633 C CA . ASP A 1 76 ? -3.319 7.274 10.438 1.00 90.19 76 ASP A CA 1
ATOM 634 C C . ASP A 1 76 ? -4.770 6.759 10.553 1.00 90.19 76 ASP A C 1
ATOM 636 O O . ASP A 1 76 ? -5.147 5.727 9.991 1.00 90.19 76 ASP A O 1
ATOM 640 N N . HIS A 1 77 ? -5.587 7.444 11.354 1.00 91.88 77 HIS A N 1
ATOM 641 C CA . HIS A 1 77 ? -6.977 7.062 11.606 1.00 91.88 77 HIS A CA 1
ATOM 642 C C . HIS A 1 77 ? -7.824 6.988 10.326 1.00 91.88 77 HIS A C 1
ATOM 644 O O . HIS A 1 77 ? -8.565 6.022 10.133 1.00 91.88 77 HIS A O 1
ATOM 650 N N . ASP A 1 78 ? -7.704 7.985 9.449 1.00 90.19 78 ASP A N 1
ATOM 651 C CA . ASP A 1 78 ? -8.502 8.065 8.225 1.00 90.19 78 ASP A CA 1
ATOM 652 C C . ASP A 1 78 ? -8.031 7.012 7.216 1.00 90.19 78 ASP A C 1
ATOM 654 O O . ASP A 1 78 ? -8.847 6.338 6.581 1.00 90.19 78 ASP A O 1
ATOM 658 N N . ASP A 1 79 ? -6.719 6.787 7.131 1.00 88.69 79 ASP A N 1
ATOM 659 C CA . ASP A 1 79 ? -6.127 5.713 6.334 1.00 88.69 79 ASP A CA 1
ATOM 660 C C . ASP A 1 79 ? -6.626 4.330 6.764 1.00 88.69 79 ASP A C 1
ATOM 662 O O . ASP A 1 79 ? -6.956 3.492 5.921 1.00 88.69 79 ASP A O 1
ATOM 666 N N . ALA A 1 80 ? -6.716 4.088 8.074 1.00 88.31 80 ALA A N 1
ATOM 667 C CA . ALA A 1 80 ? -7.221 2.835 8.621 1.00 88.31 80 ALA A CA 1
ATOM 668 C C . ALA A 1 80 ? -8.702 2.609 8.285 1.00 88.31 80 ALA A C 1
ATOM 670 O O . ALA A 1 80 ? -9.096 1.487 7.956 1.00 88.31 80 ALA A O 1
ATOM 671 N N . ILE A 1 81 ? -9.524 3.665 8.312 1.00 89.62 81 ILE A N 1
ATOM 672 C CA . ILE A 1 81 ? -10.923 3.601 7.863 1.00 89.62 81 ILE A CA 1
ATOM 673 C C . ILE A 1 81 ? -10.982 3.243 6.377 1.00 89.62 81 ILE A C 1
ATOM 675 O O . ILE A 1 81 ? -11.758 2.368 5.983 1.00 89.62 81 ILE A O 1
ATOM 679 N N . ASN A 1 82 ? -10.155 3.888 5.554 1.00 88.06 82 ASN A N 1
ATOM 680 C CA . ASN A 1 82 ? -10.107 3.632 4.117 1.00 88.06 82 ASN A CA 1
ATOM 681 C C . ASN A 1 82 ? -9.685 2.190 3.813 1.00 88.06 82 ASN A C 1
ATOM 683 O O . ASN A 1 82 ? -10.347 1.535 3.014 1.00 88.06 82 ASN A O 1
ATOM 687 N N . LEU A 1 83 ? -8.688 1.657 4.524 1.00 85.19 83 LEU A N 1
ATOM 688 C CA . LEU A 1 83 ? -8.261 0.257 4.426 1.00 85.19 83 LEU A CA 1
ATOM 689 C C . LEU A 1 83 ? -9.379 -0.731 4.772 1.00 85.19 83 LEU A C 1
ATOM 691 O O . LEU A 1 83 ? -9.608 -1.699 4.048 1.00 85.19 83 LEU A O 1
ATOM 695 N N . VAL A 1 84 ? -10.104 -0.494 5.866 1.00 85.62 84 VAL A N 1
ATOM 696 C CA . VAL A 1 84 ? -11.240 -1.348 6.245 1.00 85.62 84 VAL A CA 1
ATOM 697 C C . VAL A 1 84 ? -12.335 -1.294 5.174 1.00 85.62 84 VAL A C 1
ATOM 699 O O . VAL A 1 84 ? -12.861 -2.331 4.767 1.00 85.62 84 VAL A O 1
ATOM 702 N N . ASN A 1 85 ? -12.651 -0.100 4.670 1.00 86.75 85 ASN A N 1
ATOM 703 C CA . ASN A 1 85 ? -13.669 0.094 3.636 1.00 86.75 85 ASN A CA 1
ATOM 704 C C . ASN A 1 85 ? -13.252 -0.457 2.266 1.00 86.75 85 ASN A C 1
ATOM 706 O O . ASN A 1 85 ? -14.112 -0.855 1.477 1.00 86.75 85 ASN A O 1
ATOM 710 N N . SER A 1 86 ? -11.950 -0.508 1.976 1.00 80.50 86 SER A N 1
ATOM 711 C CA . SER A 1 86 ? -11.422 -1.058 0.728 1.00 80.50 86 SER A CA 1
ATOM 712 C C . SER A 1 86 ? -11.532 -2.587 0.667 1.00 80.50 86 SER A C 1
ATOM 714 O O . SER A 1 86 ? -11.403 -3.170 -0.410 1.00 80.50 86 SER A O 1
ATOM 716 N N . GLY A 1 87 ? -11.869 -3.240 1.785 1.00 77.44 87 GLY A N 1
ATOM 717 C CA . GLY A 1 87 ? -11.970 -4.693 1.893 1.00 77.44 87 GLY A CA 1
ATOM 718 C C . GLY A 1 87 ? -10.668 -5.360 2.329 1.00 77.44 87 GLY A C 1
ATOM 719 O O . GLY A 1 87 ? -10.535 -6.571 2.166 1.00 77.44 87 GLY A O 1
ATOM 720 N N . CYS A 1 88 ? -9.724 -4.599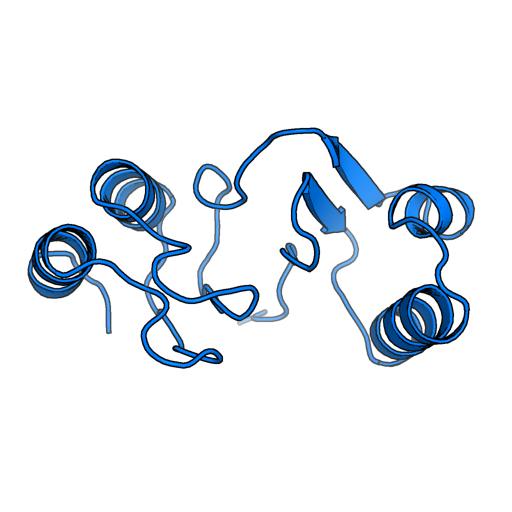 2.892 1.00 80.94 88 CYS A N 1
ATOM 721 C CA . CYS A 1 88 ? -8.511 -5.168 3.459 1.00 80.94 88 CYS A CA 1
ATOM 722 C C . CYS A 1 88 ? -8.850 -6.016 4.684 1.00 80.94 88 CYS A C 1
ATOM 724 O O . CYS A 1 88 ? -9.461 -5.542 5.644 1.00 80.94 88 CYS A O 1
ATOM 726 N N . HIS A 1 89 ? -8.422 -7.276 4.656 1.00 72.81 89 HIS A N 1
ATOM 727 C CA . HIS A 1 89 ? -8.690 -8.240 5.720 1.00 72.81 89 HIS A CA 1
ATOM 728 C C . HIS A 1 89 ? -7.454 -8.571 6.549 1.00 72.81 89 HIS A C 1
ATOM 730 O O . HIS A 1 89 ? -7.602 -9.064 7.662 1.00 72.81 89 HIS A O 1
ATOM 736 N N . ILE A 1 90 ? -6.255 -8.330 6.018 1.00 73.62 90 ILE A N 1
ATOM 737 C CA . ILE A 1 90 ? -4.994 -8.667 6.682 1.00 73.62 90 ILE A CA 1
ATOM 738 C C . ILE A 1 90 ? -4.049 -7.474 6.573 1.00 73.62 90 ILE A C 1
ATOM 740 O O . ILE A 1 90 ? -3.752 -7.020 5.467 1.00 73.62 90 ILE A O 1
ATOM 744 N N . LEU A 1 91 ? -3.534 -7.006 7.707 1.00 76.00 91 LEU A N 1
ATOM 745 C CA . LEU A 1 91 ? -2.465 -6.012 7.750 1.00 76.00 91 LEU A CA 1
ATOM 746 C C . LEU A 1 91 ? -1.214 -6.646 8.354 1.00 76.00 91 LEU A C 1
ATOM 748 O O . LEU A 1 91 ? -1.235 -7.133 9.479 1.00 76.00 91 LEU A O 1
ATOM 752 N N . VAL A 1 92 ? -0.109 -6.632 7.614 1.00 77.12 92 VAL A N 1
ATOM 753 C CA . VAL A 1 92 ? 1.167 -7.180 8.085 1.00 77.12 92 VAL A CA 1
ATOM 754 C C . VAL A 1 92 ? 2.148 -6.040 8.296 1.00 77.12 92 VAL A C 1
ATOM 756 O O . VAL A 1 92 ? 2.673 -5.477 7.337 1.00 77.12 92 VAL A O 1
ATOM 759 N N . GLU A 1 93 ? 2.405 -5.708 9.559 1.00 76.69 93 GLU A N 1
ATOM 760 C CA . GLU A 1 93 ? 3.364 -4.665 9.921 1.00 76.69 93 GLU A CA 1
ATOM 761 C C . GLU A 1 93 ? 4.787 -5.067 9.507 1.00 76.69 93 GLU A C 1
ATOM 763 O O . GLU A 1 93 ? 5.356 -6.024 10.035 1.00 76.69 93 GLU A O 1
ATOM 768 N N . GLY A 1 94 ? 5.360 -4.346 8.540 1.00 70.19 94 GLY A N 1
ATOM 769 C CA . GLY A 1 94 ? 6.731 -4.566 8.074 1.00 70.19 94 GLY A CA 1
ATOM 770 C C . GLY A 1 94 ? 7.732 -3.518 8.566 1.00 70.19 94 GLY A C 1
ATOM 771 O O . GLY A 1 94 ? 8.934 -3.783 8.570 1.00 70.19 94 GLY A O 1
ATOM 772 N N . SER A 1 95 ? 7.265 -2.338 8.989 1.00 77.19 95 SER A N 1
ATOM 773 C CA . SER A 1 95 ? 8.090 -1.299 9.621 1.00 77.19 95 SER A CA 1
ATOM 774 C C . SER A 1 95 ? 7.956 -1.306 11.152 1.00 77.19 95 SER A C 1
ATOM 776 O O . SER A 1 95 ? 7.126 -2.009 11.725 1.00 77.19 95 SER A O 1
ATOM 778 N N . ASN A 1 96 ? 8.798 -0.532 11.846 1.00 78.56 96 ASN A N 1
ATOM 779 C CA . ASN A 1 96 ? 8.663 -0.341 13.290 1.00 78.56 96 ASN A CA 1
ATOM 780 C C . ASN A 1 96 ? 7.506 0.631 13.580 1.00 78.56 96 ASN A C 1
ATOM 782 O O . ASN A 1 96 ? 7.672 1.836 13.388 1.00 78.56 96 ASN A O 1
ATOM 786 N N . MET A 1 97 ? 6.374 0.103 14.060 1.00 82.94 97 MET A N 1
ATOM 787 C CA . MET A 1 97 ? 5.164 0.861 14.417 1.00 82.94 97 MET A CA 1
ATOM 788 C C . MET A 1 97 ? 4.589 1.671 13.233 1.00 82.94 97 MET A C 1
ATOM 790 O O . MET A 1 97 ? 4.601 2.904 13.250 1.00 82.94 97 MET A O 1
ATOM 794 N N . PRO A 1 98 ? 4.106 0.994 12.175 1.00 82.50 98 PRO A N 1
ATOM 795 C CA . PRO A 1 98 ? 3.556 1.655 10.992 1.00 82.50 98 PRO A CA 1
ATOM 796 C C . PRO A 1 98 ? 2.250 2.402 11.259 1.00 82.50 98 PRO A C 1
ATOM 798 O O . PRO A 1 98 ? 1.946 3.354 10.548 1.00 82.50 98 PRO A O 1
ATOM 801 N N . CYS A 1 99 ? 1.474 1.974 12.250 1.00 86.50 99 CYS A N 1
ATOM 802 C CA . CYS A 1 99 ? 0.152 2.517 12.535 1.00 86.50 99 CYS A CA 1
ATOM 803 C C . CYS A 1 99 ? 0.198 3.459 13.738 1.00 86.50 99 CYS A C 1
ATOM 805 O O . CYS A 1 99 ? 0.827 3.141 14.752 1.00 86.50 99 CYS A O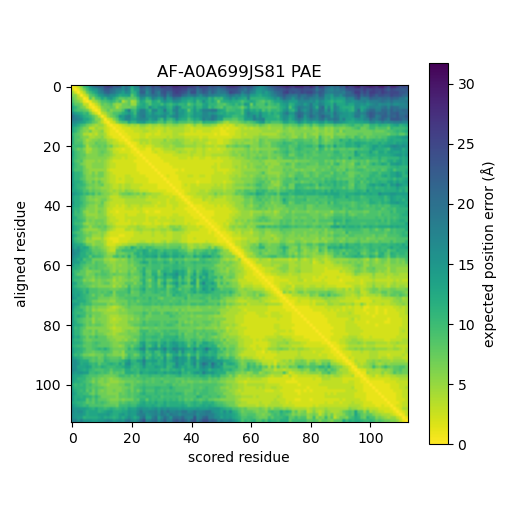 1
ATOM 807 N N . THR A 1 100 ? -0.526 4.578 13.672 1.00 90.06 100 THR A N 1
ATOM 808 C CA . THR A 1 100 ? -0.776 5.379 14.877 1.00 90.06 100 THR A CA 1
ATOM 809 C C . THR A 1 100 ? -1.674 4.611 15.860 1.00 90.06 100 THR A C 1
ATOM 811 O O . THR A 1 100 ? -2.387 3.681 15.461 1.00 90.06 100 THR A O 1
ATOM 814 N N . PRO A 1 101 ? -1.695 4.971 17.157 1.00 90.50 101 PRO A N 1
ATOM 815 C CA . PRO A 1 101 ? -2.614 4.362 18.119 1.00 90.50 101 PRO A CA 1
ATOM 816 C C . PRO A 1 101 ? -4.086 4.434 17.678 1.00 90.50 101 PRO A C 1
ATOM 818 O O . PRO A 1 101 ? -4.825 3.461 17.814 1.00 90.50 101 PRO A O 1
ATOM 821 N N . GLU A 1 102 ? -4.494 5.553 17.081 1.00 91.75 102 GLU A N 1
ATOM 822 C CA . GLU A 1 102 ? -5.855 5.789 16.592 1.00 91.75 102 GLU A CA 1
ATOM 823 C C . GLU A 1 102 ? -6.181 4.942 15.356 1.00 91.75 102 GLU A C 1
ATOM 825 O O . GLU A 1 102 ? -7.322 4.502 15.196 1.00 91.75 102 GLU A O 1
ATOM 830 N N . ALA A 1 103 ? -5.187 4.693 14.497 1.00 90.62 103 ALA A N 1
ATOM 831 C CA . ALA A 1 103 ? -5.300 3.753 13.390 1.00 90.62 103 ALA A CA 1
ATOM 832 C C . ALA A 1 103 ? -5.509 2.331 13.923 1.00 90.62 103 ALA A C 1
ATOM 834 O O . ALA A 1 103 ? -6.457 1.652 13.537 1.00 90.62 103 ALA A O 1
ATOM 835 N N . MET A 1 104 ? -4.686 1.900 14.884 1.00 88.44 104 MET A N 1
ATOM 836 C CA . MET A 1 104 ? -4.804 0.574 15.499 1.00 88.44 104 MET A CA 1
ATOM 837 C C . MET A 1 104 ? -6.163 0.345 16.159 1.00 88.44 104 MET A C 1
ATOM 839 O O . MET A 1 104 ? -6.681 -0.771 16.108 1.00 88.44 104 MET A O 1
ATOM 843 N N . ASP A 1 105 ? -6.763 1.377 16.750 1.00 91.56 105 ASP A N 1
ATOM 844 C CA . ASP A 1 105 ? -8.109 1.290 17.316 1.00 91.56 105 ASP A CA 1
ATOM 845 C C . ASP A 1 105 ? -9.179 1.021 16.251 1.00 91.56 105 ASP A C 1
ATOM 847 O O . ASP A 1 105 ? -10.113 0.257 16.507 1.00 91.56 105 ASP A O 1
ATOM 851 N N . VAL A 1 106 ? -9.048 1.601 15.055 1.00 90.31 106 VAL A N 1
ATOM 852 C CA . VAL A 1 106 ? -9.944 1.319 13.921 1.00 90.31 106 VAL A CA 1
ATOM 853 C C . VAL A 1 106 ? -9.730 -0.105 13.425 1.00 90.31 106 VAL A C 1
ATOM 855 O O . VAL A 1 106 ? -10.693 -0.865 13.311 1.00 90.31 106 VAL A O 1
ATOM 858 N N . LEU A 1 107 ? -8.473 -0.485 13.183 1.00 86.75 107 LEU A N 1
ATOM 859 C CA . LEU A 1 107 ? -8.111 -1.786 12.617 1.00 86.75 107 LEU A CA 1
ATOM 860 C C . LEU A 1 107 ? -8.573 -2.934 13.529 1.00 86.75 107 LEU A C 1
ATOM 862 O O . LEU A 1 107 ? -9.192 -3.878 13.051 1.00 86.75 107 LEU A O 1
ATOM 866 N N . LYS A 1 108 ? -8.385 -2.806 14.853 1.00 86.50 108 LYS A N 1
ATOM 867 C CA . LYS A 1 108 ? -8.828 -3.797 15.855 1.00 86.50 108 LYS A CA 1
ATOM 868 C C . LYS A 1 108 ? -10.345 -3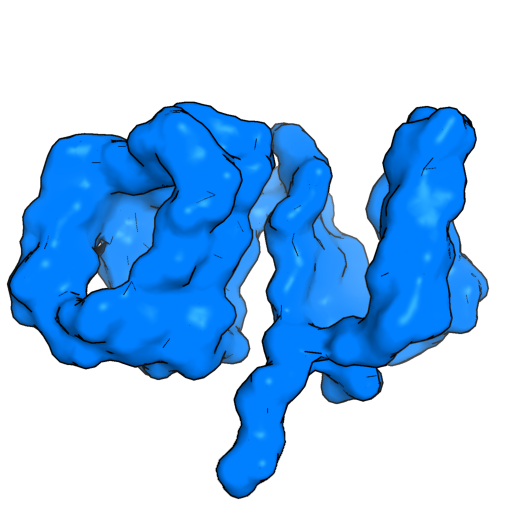.917 15.995 1.00 86.50 108 LYS A C 1
ATOM 870 O O . LYS A 1 108 ? -10.832 -4.951 16.443 1.00 86.50 108 LYS A O 1
ATOM 875 N N . ARG A 1 109 ? -11.092 -2.847 15.711 1.00 86.88 109 ARG A N 1
ATOM 876 C CA . ARG A 1 109 ? -12.567 -2.859 15.741 1.00 86.88 109 ARG A CA 1
ATOM 877 C C . ARG A 1 109 ? -13.159 -3.374 14.432 1.00 86.88 109 ARG A C 1
ATOM 879 O O . ARG A 1 109 ? -14.306 -3.817 14.424 1.00 86.88 109 ARG A O 1
ATOM 886 N N . GLY A 1 110 ? -12.405 -3.261 13.343 1.00 78.75 110 GLY A N 1
ATOM 887 C CA . GLY A 1 110 ? -12.782 -3.733 12.022 1.00 78.75 110 GLY A CA 1
ATOM 888 C C . GLY A 1 110 ? -12.680 -5.255 11.868 1.00 78.75 110 GLY A C 1
ATOM 889 O O . GLY A 1 110 ? -12.246 -5.962 12.775 1.00 78.75 110 GLY A O 1
ATOM 890 N N . PRO A 1 111 ? -13.059 -5.785 10.694 1.00 75.19 111 PRO A N 1
ATOM 891 C CA . PRO A 1 111 ? -12.985 -7.211 10.368 1.00 75.19 111 PRO A CA 1
ATOM 892 C C . PRO A 1 111 ? -11.554 -7.678 10.025 1.00 75.19 111 PRO A C 1
ATOM 894 O O . PRO A 1 111 ? -11.391 -8.627 9.256 1.00 75.19 111 PRO A O 1
ATOM 897 N N . MET A 1 112 ? -10.532 -6.976 10.517 1.00 70.38 112 MET A N 1
ATOM 898 C CA . MET A 1 112 ? -9.136 -7.172 10.139 1.00 70.38 112 MET A CA 1
ATOM 899 C C . MET A 1 112 ? -8.443 -8.147 11.097 1.00 70.38 112 MET A C 1
ATOM 901 O O . MET A 1 112 ? -8.653 -8.079 12.309 1.00 70.38 112 MET A O 1
ATOM 905 N N . PHE A 1 113 ? -7.650 -9.058 10.534 1.00 59.44 113 PHE A N 1
ATOM 906 C CA . PHE A 1 113 ? -6.819 -10.025 11.255 1.00 59.44 113 PHE A CA 1
ATOM 907 C C . PHE A 1 113 ? -5.383 -9.532 11.414 1.00 59.44 113 PHE A C 1
ATOM 909 O O . PHE A 1 113 ? -4.873 -8.891 10.462 1.00 59.44 113 PHE A O 1
#

Foldseek 3Di:
DDAADQWDDADPWWTKGAPVGDDPVLVVVVVVCVVVVHDCVVSCVVRVRMDIDTNDDPLQAQHQEEEQAHDAQLAELVSLVNNLVSNHAEYDYNHDHNHDPNSVVSQVVGNHD

Mean predicted aligned error: 7.54 Å